Protein AF-A0A0E0JIC3-F1 (afdb_monomer_lite)

Foldseek 3Di:
DDPCVVVCVVCVVVVHHPPFDKDFDADPVRDTPDIGGDDDDPVVVVVPDDDPVVVVVVVVD

Structure (mmCIF, N/CA/C/O backbone):
data_AF-A0A0E0JIC3-F1
#
_entry.id   AF-A0A0E0JIC3-F1
#
loop_
_atom_site.group_PDB
_atom_site.id
_atom_site.type_symbol
_atom_site.label_atom_id
_atom_site.label_alt_id
_atom_site.label_comp_id
_atom_site.label_asym_id
_atom_site.label_entity_id
_atom_site.label_seq_id
_atom_site.pdbx_PDB_ins_code
_atom_site.Cartn_x
_atom_site.Cartn_y
_atom_site.Cartn_z
_atom_site.occupancy
_atom_site.B_iso_or_equiv
_atom_site.auth_seq_id
_atom_site.auth_comp_id
_atom_site.auth_asym_id
_atom_site.auth_atom_id
_atom_site.pdbx_PDB_model_num
ATOM 1 N N . MET A 1 1 ? 21.889 -2.381 -4.203 1.00 52.66 1 MET A N 1
ATOM 2 C CA . MET A 1 1 ? 21.620 -3.802 -4.492 1.00 52.66 1 MET A CA 1
ATOM 3 C C . MET A 1 1 ? 20.677 -4.253 -3.392 1.00 52.66 1 MET A C 1
ATOM 5 O O . MET A 1 1 ? 21.032 -4.080 -2.238 1.00 52.66 1 MET A O 1
ATOM 9 N N . CYS A 1 2 ? 19.433 -4.596 -3.717 1.00 49.47 2 CYS A N 1
ATOM 10 C CA . CYS A 1 2 ? 18.415 -4.906 -2.712 1.00 49.47 2 CYS A CA 1
ATOM 11 C C . CYS A 1 2 ? 18.715 -6.270 -2.071 1.00 49.47 2 CYS A C 1
ATOM 13 O O . CYS A 1 2 ? 18.720 -7.270 -2.775 1.00 49.47 2 CYS A O 1
ATOM 15 N N . ASP A 1 3 ? 18.913 -6.318 -0.752 1.00 63.00 3 ASP A N 1
ATOM 16 C CA . ASP A 1 3 ? 19.196 -7.546 0.023 1.00 63.00 3 ASP A CA 1
ATOM 17 C C . ASP A 1 3 ? 17.954 -8.448 0.245 1.00 63.00 3 ASP A C 1
ATOM 19 O O . ASP A 1 3 ? 17.956 -9.359 1.073 1.00 63.00 3 ASP A O 1
ATOM 23 N N . LEU A 1 4 ? 16.860 -8.197 -0.479 1.00 74.19 4 LEU A N 1
ATOM 24 C CA . LEU A 1 4 ? 15.577 -8.890 -0.348 1.00 74.19 4 LEU A CA 1
ATOM 25 C C . LEU A 1 4 ? 15.320 -9.747 -1.594 1.00 74.19 4 LEU A C 1
ATOM 27 O O . LEU A 1 4 ? 14.491 -9.387 -2.418 1.00 74.19 4 LEU A O 1
ATOM 31 N N . ASN A 1 5 ? 16.004 -10.885 -1.746 1.00 83.56 5 ASN A N 1
ATOM 32 C CA . ASN A 1 5 ? 15.865 -11.735 -2.946 1.00 83.56 5 ASN A CA 1
ATOM 33 C C . ASN A 1 5 ? 14.396 -12.026 -3.315 1.00 83.56 5 ASN A C 1
ATOM 35 O O . ASN A 1 5 ? 14.015 -11.891 -4.470 1.00 83.56 5 ASN A O 1
ATOM 39 N N . TRP A 1 6 ? 13.540 -12.279 -2.318 1.00 87.56 6 TRP A N 1
ATOM 40 C CA . TRP A 1 6 ? 12.124 -12.570 -2.555 1.00 87.56 6 TRP 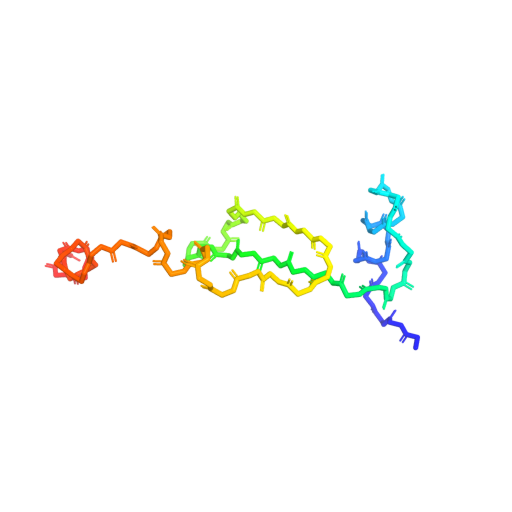A CA 1
ATOM 41 C C . TRP A 1 6 ? 11.341 -11.411 -3.200 1.00 87.56 6 TRP A C 1
ATOM 43 O O . TRP A 1 6 ? 10.401 -11.668 -3.950 1.00 87.56 6 TRP A O 1
ATOM 53 N N . ILE A 1 7 ? 11.687 -10.143 -2.918 1.00 85.88 7 ILE A N 1
ATOM 54 C CA . ILE A 1 7 ? 10.977 -9.001 -3.518 1.00 85.88 7 ILE A CA 1
ATOM 55 C C . ILE A 1 7 ? 11.401 -8.815 -4.973 1.00 85.88 7 ILE A C 1
ATOM 57 O O . ILE A 1 7 ? 10.560 -8.487 -5.805 1.00 85.88 7 ILE A O 1
ATOM 61 N N . CYS A 1 8 ? 12.677 -9.067 -5.280 1.00 90.25 8 CYS A N 1
ATOM 62 C CA . CYS A 1 8 ? 13.190 -9.044 -6.646 1.00 90.25 8 CYS A CA 1
ATOM 63 C C . CYS A 1 8 ? 12.538 -10.154 -7.475 1.00 90.25 8 CYS A C 1
ATOM 65 O O . CYS A 1 8 ? 11.971 -9.857 -8.520 1.00 90.25 8 CYS A O 1
ATOM 67 N N . ASP A 1 9 ? 12.514 -11.389 -6.963 1.00 92.38 9 ASP A N 1
ATOM 68 C CA . ASP A 1 9 ? 11.885 -12.532 -7.638 1.00 92.38 9 ASP A CA 1
ATOM 69 C C . ASP A 1 9 ? 10.400 -12.258 -7.938 1.00 92.38 9 ASP A C 1
ATOM 71 O O . ASP A 1 9 ? 9.907 -12.517 -9.039 1.00 92.38 9 ASP A O 1
ATOM 75 N N . GLN A 1 10 ? 9.677 -11.675 -6.973 1.00 90.50 10 GLN A N 1
ATOM 76 C CA . GLN A 1 10 ? 8.283 -11.282 -7.169 1.00 90.50 10 GLN A CA 1
ATOM 77 C C . GLN A 1 10 ? 8.148 -10.183 -8.232 1.00 90.50 10 GLN A C 1
ATOM 79 O O . GLN A 1 10 ? 7.278 -10.288 -9.097 1.00 90.50 10 GLN A O 1
ATOM 84 N N . GLN A 1 11 ? 8.987 -9.141 -8.188 1.00 92.12 11 GLN A N 1
ATOM 85 C CA . GLN A 1 11 ? 8.986 -8.072 -9.191 1.00 92.12 11 GLN A CA 1
ATOM 86 C C . GLN A 1 11 ? 9.221 -8.640 -10.596 1.00 92.12 11 GLN A C 1
ATOM 88 O O . GLN A 1 11 ? 8.423 -8.371 -11.493 1.00 92.12 11 GLN A O 1
ATOM 93 N N . GLU A 1 12 ? 10.223 -9.500 -10.767 1.00 93.75 12 GLU A N 1
ATOM 94 C CA . GLU A 1 12 ? 10.514 -10.148 -12.048 1.00 93.75 12 GLU A CA 1
ATOM 95 C C . GLU A 1 12 ? 9.330 -10.988 -12.544 1.00 93.75 12 GLU A C 1
ATOM 97 O O . GLU A 1 12 ? 8.936 -10.862 -13.706 1.00 93.75 12 GLU A O 1
ATOM 102 N N . SER A 1 13 ? 8.703 -11.784 -11.666 1.00 93.56 13 SER A N 1
ATOM 103 C CA . SER A 1 13 ? 7.536 -12.608 -12.028 1.00 93.56 13 SER A CA 1
ATOM 104 C C . SER A 1 13 ? 6.325 -11.793 -12.498 1.00 93.56 13 SER A C 1
ATOM 106 O O . SER A 1 13 ? 5.550 -12.258 -13.332 1.00 93.56 13 SER A O 1
ATOM 108 N N . GLU A 1 14 ? 6.192 -10.557 -12.012 1.00 92.50 14 GLU A N 1
ATOM 109 C CA . GLU A 1 14 ? 5.123 -9.618 -12.368 1.00 92.50 14 GLU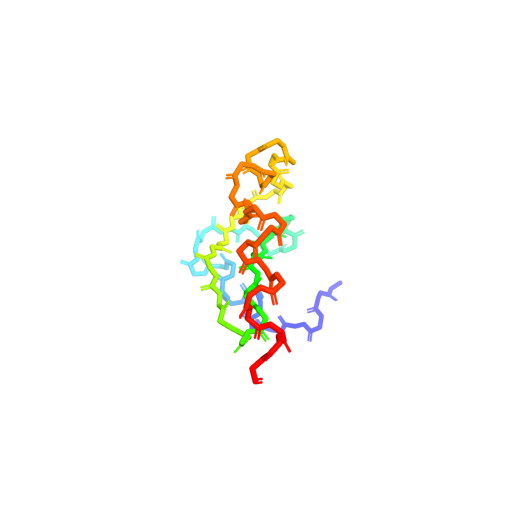 A CA 1
ATOM 110 C C . GLU A 1 14 ? 5.534 -8.663 -13.506 1.00 92.50 14 GLU A C 1
ATOM 112 O O . GLU A 1 14 ? 4.812 -7.710 -13.823 1.00 92.50 14 GLU A O 1
ATOM 117 N N . GLY A 1 15 ? 6.709 -8.875 -14.113 1.00 93.56 15 GLY A N 1
ATOM 118 C CA . GLY A 1 15 ? 7.259 -8.030 -15.175 1.00 93.56 15 GLY A CA 1
ATOM 119 C C . GLY A 1 15 ? 7.544 -6.594 -14.724 1.00 93.56 15 GLY A C 1
ATOM 120 O O . GLY A 1 15 ? 7.294 -5.649 -15.480 1.00 93.56 15 GLY A O 1
ATOM 121 N N . VAL A 1 16 ? 7.964 -6.426 -13.471 1.00 93.50 16 VAL A N 1
ATOM 122 C CA . VAL A 1 16 ? 8.455 -5.182 -12.861 1.00 93.50 16 VAL A CA 1
ATOM 123 C C . VAL A 1 16 ? 9.979 -5.240 -12.849 1.00 93.50 16 VAL A C 1
ATOM 125 O O . VAL A 1 16 ? 10.549 -6.274 -12.501 1.00 93.50 16 VAL A O 1
ATOM 128 N N . THR A 1 17 ? 10.652 -4.150 -13.216 1.00 93.81 17 THR A N 1
ATOM 129 C CA . THR A 1 17 ? 12.120 -4.127 -13.179 1.00 93.81 17 THR A CA 1
ATOM 130 C C . THR A 1 17 ? 12.585 -4.131 -11.719 1.00 93.81 17 THR A C 1
ATOM 132 O O . THR A 1 17 ? 12.144 -3.263 -10.962 1.00 93.81 17 THR A O 1
ATOM 135 N N . PRO A 1 18 ? 13.485 -5.040 -11.298 1.00 91.69 18 PRO A N 1
ATOM 136 C CA . PRO A 1 18 ? 14.028 -5.036 -9.946 1.00 91.69 18 PRO A CA 1
ATOM 137 C C . PRO A 1 18 ? 14.543 -3.665 -9.511 1.00 91.69 18 PRO A C 1
ATOM 139 O O . PRO A 1 18 ? 15.396 -3.067 -10.169 1.00 91.69 18 PRO A O 1
ATOM 142 N N . GLY A 1 19 ? 14.032 -3.181 -8.382 1.00 87.25 19 GLY A N 1
ATOM 143 C CA . GLY A 1 19 ? 14.373 -1.864 -7.842 1.00 87.25 19 GLY A CA 1
ATOM 144 C C . GLY A 1 19 ? 13.502 -0.709 -8.346 1.00 87.25 19 GLY A C 1
ATOM 145 O O . GLY A 1 19 ? 13.717 0.417 -7.904 1.00 87.25 19 GLY A O 1
ATOM 146 N N . GLU A 1 20 ? 12.514 -0.958 -9.214 1.00 90.75 20 GLU A N 1
ATOM 147 C CA . GLU A 1 20 ? 11.421 -0.006 -9.438 1.00 90.75 20 GLU A CA 1
ATOM 148 C C . GLU A 1 20 ? 10.591 0.178 -8.164 1.00 90.75 20 GLU A C 1
ATOM 150 O O . GLU A 1 20 ? 10.389 -0.754 -7.375 1.00 90.75 20 GLU A O 1
ATOM 155 N N . ASP A 1 21 ? 10.072 1.395 -7.993 1.00 91.12 21 ASP A N 1
ATOM 156 C CA . ASP A 1 21 ? 9.152 1.707 -6.910 1.00 91.12 21 ASP A CA 1
ATOM 157 C C . ASP A 1 21 ? 7.903 0.831 -7.025 1.00 91.12 21 ASP A C 1
ATOM 159 O O . ASP A 1 21 ? 7.288 0.702 -8.086 1.00 91.12 21 ASP A O 1
ATOM 163 N N . VAL A 1 22 ? 7.504 0.246 -5.903 1.00 91.25 22 VAL A N 1
ATOM 164 C CA . VAL A 1 22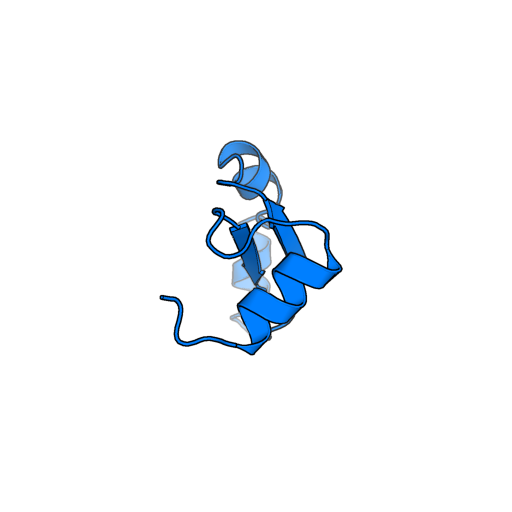 ? 6.269 -0.520 -5.754 1.00 91.25 22 VAL A CA 1
ATOM 165 C C . VAL A 1 22 ? 5.658 -0.203 -4.399 1.00 91.25 22 VAL A C 1
ATOM 167 O O . VAL A 1 22 ? 6.350 0.210 -3.467 1.00 91.25 22 VAL A O 1
ATOM 170 N N . TYR A 1 23 ? 4.362 -0.447 -4.259 1.00 91.88 23 TYR A N 1
ATOM 171 C CA . TYR A 1 23 ? 3.671 -0.316 -2.984 1.00 91.88 23 TYR A CA 1
ATOM 172 C C . TYR A 1 23 ? 2.861 -1.563 -2.653 1.00 91.88 23 TYR A C 1
ATOM 174 O O . TYR A 1 23 ? 2.386 -2.294 -3.526 1.00 91.88 23 TYR A O 1
ATOM 182 N N . VAL A 1 24 ? 2.659 -1.764 -1.353 1.00 90.94 24 VAL A N 1
ATOM 183 C CA . VAL A 1 24 ? 1.764 -2.772 -0.790 1.00 90.94 24 VAL A CA 1
ATOM 184 C C . VAL A 1 24 ? 0.879 -2.082 0.240 1.00 90.94 24 VAL A C 1
ATOM 186 O O . VAL A 1 24 ? 1.371 -1.365 1.107 1.00 90.94 24 VAL A O 1
ATOM 189 N N . ILE A 1 25 ? -0.431 -2.304 0.158 1.00 91.00 25 ILE A N 1
ATOM 190 C CA . ILE A 1 25 ? -1.386 -1.882 1.184 1.00 91.00 25 ILE A CA 1
ATOM 191 C C . ILE A 1 25 ? -1.709 -3.093 2.051 1.00 91.00 25 ILE A C 1
ATOM 193 O O . ILE A 1 25 ? -2.278 -4.084 1.578 1.00 91.00 25 ILE A O 1
ATOM 197 N N . LEU A 1 26 ? -1.349 -2.998 3.327 1.00 89.75 26 LEU A N 1
ATOM 198 C CA . LEU A 1 26 ? -1.537 -4.044 4.323 1.00 89.75 26 LEU A CA 1
ATOM 199 C C . LEU A 1 26 ? -2.765 -3.762 5.182 1.00 89.75 26 LEU A C 1
ATOM 201 O O . LEU A 1 26 ? -3.079 -2.621 5.519 1.00 89.75 26 LEU A O 1
ATOM 205 N N . ARG A 1 27 ? -3.449 -4.830 5.572 1.00 84.31 27 ARG A N 1
ATOM 206 C CA . ARG A 1 27 ? -4.410 -4.796 6.672 1.00 84.31 27 ARG A CA 1
ATOM 207 C C . ARG A 1 27 ? -3.679 -4.936 8.006 1.00 84.31 27 ARG A C 1
ATOM 209 O O . ARG A 1 27 ? -2.565 -5.451 8.065 1.00 84.31 27 ARG A O 1
ATOM 216 N N . LEU A 1 28 ? -4.363 -4.576 9.092 1.00 81.62 28 LEU A N 1
ATOM 217 C CA . LEU A 1 28 ? -3.853 -4.763 10.456 1.00 81.62 28 LEU A CA 1
ATOM 218 C C . LEU A 1 28 ? -3.658 -6.242 10.840 1.00 81.62 28 LEU A C 1
ATOM 220 O O . LEU A 1 28 ? -2.893 -6.533 11.749 1.00 81.62 28 LEU A O 1
ATOM 224 N N . ASP A 1 29 ? -4.311 -7.175 10.138 1.00 86.25 29 ASP A N 1
ATOM 225 C CA . ASP A 1 29 ? -4.136 -8.625 10.318 1.00 86.25 29 ASP A CA 1
ATOM 226 C C . ASP A 1 29 ? -2.958 -9.206 9.507 1.00 86.25 29 ASP A C 1
ATOM 228 O O . ASP A 1 29 ? -2.808 -10.423 9.413 1.00 86.25 29 ASP A O 1
ATOM 232 N N . GLY A 1 30 ? -2.135 -8.351 8.890 1.00 87.31 30 GLY A N 1
ATOM 233 C CA . GLY A 1 30 ? -0.970 -8.750 8.099 1.00 87.31 30 GLY A CA 1
ATOM 234 C C . GLY A 1 30 ? -1.291 -9.237 6.684 1.00 87.31 30 GLY A C 1
ATOM 235 O O . GLY A 1 30 ? -0.373 -9.564 5.933 1.00 87.31 30 GLY A O 1
ATOM 236 N N . ARG A 1 31 ? -2.565 -9.275 6.270 1.00 89.94 31 ARG A N 1
ATOM 237 C CA . ARG A 1 31 ? -2.937 -9.666 4.902 1.00 89.94 31 ARG A CA 1
ATOM 238 C C . ARG A 1 31 ? -2.734 -8.517 3.922 1.00 89.94 31 ARG A C 1
ATOM 240 O O . ARG A 1 31 ? -3.099 -7.371 4.195 1.00 89.94 31 ARG A O 1
ATOM 247 N N . VAL A 1 32 ? -2.252 -8.847 2.726 1.00 91.19 32 VAL A N 1
ATOM 248 C CA . VAL A 1 32 ? -2.195 -7.904 1.604 1.00 91.19 32 VAL A CA 1
ATOM 249 C C . VAL A 1 32 ? -3.616 -7.607 1.123 1.00 91.19 32 VAL A C 1
ATOM 251 O O . VAL A 1 32 ? -4.405 -8.515 0.854 1.00 91.19 32 VAL A O 1
ATOM 254 N N . ARG A 1 33 ? -3.966 -6.321 1.045 1.00 90.25 33 ARG A N 1
ATOM 255 C CA . ARG A 1 33 ? -5.227 -5.853 0.455 1.00 90.25 33 ARG A CA 1
ATOM 256 C C . ARG A 1 33 ? -5.063 -5.578 -1.037 1.00 90.25 33 ARG A C 1
ATOM 258 O O . ARG A 1 33 ? -5.924 -5.981 -1.810 1.00 90.25 33 ARG A O 1
ATOM 265 N N . ARG A 1 34 ? -3.968 -4.914 -1.417 1.00 90.81 34 ARG A N 1
ATOM 266 C CA . ARG A 1 34 ? -3.548 -4.682 -2.806 1.00 90.81 34 ARG A CA 1
ATOM 267 C C . ARG A 1 34 ? -2.056 -4.373 -2.881 1.00 90.81 34 ARG A C 1
ATOM 269 O O . ARG A 1 34 ? -1.457 -3.977 -1.882 1.00 90.81 34 ARG A O 1
ATOM 276 N N . SER A 1 35 ? -1.497 -4.492 -4.074 1.00 91.44 35 SER A N 1
ATOM 277 C CA . SER A 1 35 ? -0.159 -4.030 -4.439 1.00 91.44 35 SER A CA 1
ATOM 278 C C . SER A 1 35 ? -0.214 -3.264 -5.764 1.00 91.44 35 SER A C 1
ATOM 280 O O . SER A 1 35 ? -1.244 -3.260 -6.445 1.00 91.44 35 SER A O 1
ATOM 282 N N . GLY A 1 36 ? 0.874 -2.588 -6.125 1.00 91.62 36 GLY A N 1
ATOM 283 C CA . GLY A 1 36 ? 1.007 -1.952 -7.431 1.00 91.62 36 GLY A CA 1
ATOM 284 C C . GLY A 1 36 ? 2.386 -1.346 -7.672 1.00 91.62 36 GLY A C 1
ATOM 285 O O . GLY A 1 36 ? 3.234 -1.324 -6.782 1.00 91.62 36 GLY A O 1
ATOM 286 N N . ARG A 1 37 ? 2.591 -0.863 -8.900 1.00 92.69 37 ARG A N 1
ATOM 287 C CA . ARG A 1 37 ? 3.819 -0.189 -9.343 1.00 92.69 37 ARG A CA 1
ATOM 288 C C . ARG A 1 37 ? 3.776 1.304 -8.998 1.00 92.69 37 ARG A C 1
ATOM 290 O O . ARG A 1 37 ? 2.698 1.902 -8.997 1.00 92.69 37 ARG A O 1
ATOM 297 N N . GLY A 1 38 ? 4.941 1.897 -8.771 1.00 92.12 38 GLY A N 1
ATOM 298 C CA . GLY A 1 38 ? 5.133 3.311 -8.455 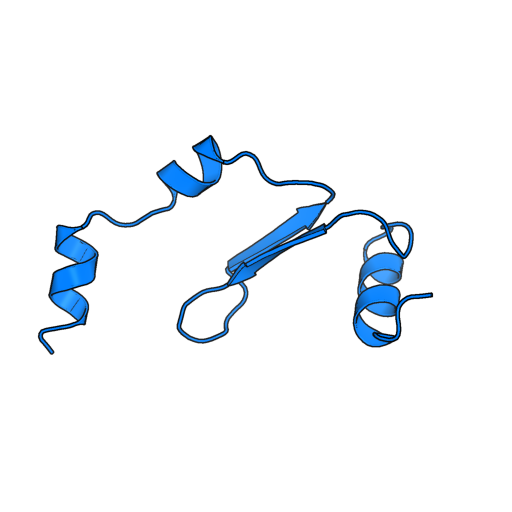1.00 92.12 38 GLY A CA 1
ATOM 299 C C . GLY A 1 38 ? 4.636 3.712 -7.066 1.00 92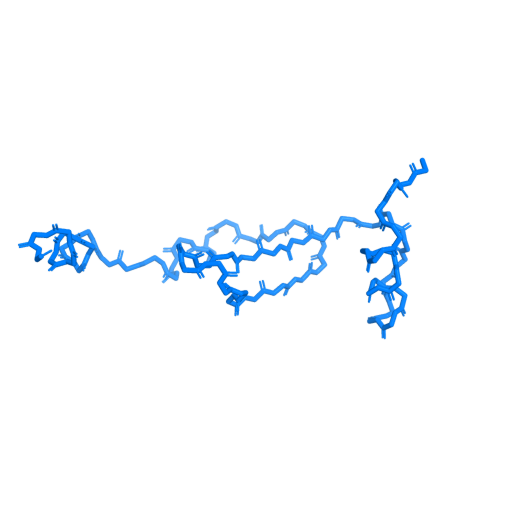.12 38 GLY A C 1
ATOM 300 O O . GLY A 1 38 ? 4.492 2.887 -6.166 1.00 92.12 38 GLY A O 1
ATOM 301 N N . MET A 1 39 ? 4.346 5.005 -6.909 1.00 92.12 39 MET A N 1
ATOM 302 C CA . MET A 1 39 ? 3.696 5.559 -5.721 1.00 92.12 39 MET A CA 1
ATOM 303 C C . MET A 1 39 ? 2.169 5.539 -5.914 1.00 92.12 39 MET A C 1
ATOM 305 O O . MET A 1 39 ? 1.686 5.984 -6.960 1.00 92.12 39 MET A O 1
ATOM 309 N N . PRO A 1 40 ? 1.379 5.057 -4.941 1.00 92.62 40 PRO A N 1
ATOM 310 C CA . PRO A 1 40 ? -0.071 5.084 -5.047 1.00 92.62 40 PRO A CA 1
ATOM 311 C C . PRO A 1 40 ? -0.617 6.516 -4.987 1.00 92.62 40 PRO A C 1
ATOM 313 O O . PRO A 1 40 ? -0.026 7.413 -4.384 1.00 92.62 40 PRO A O 1
ATOM 316 N N . ASN A 1 41 ? -1.798 6.721 -5.571 1.00 91.94 41 ASN A N 1
ATOM 317 C CA . ASN A 1 41 ? -2.535 7.967 -5.407 1.00 91.94 41 ASN A CA 1
ATOM 318 C C . ASN A 1 41 ? -3.122 8.040 -3.988 1.00 91.94 41 ASN A C 1
ATOM 320 O O . ASN A 1 41 ? -3.932 7.200 -3.591 1.00 91.94 41 ASN A O 1
ATOM 324 N N . TRP A 1 42 ? -2.733 9.065 -3.231 1.00 90.38 42 TRP A N 1
ATOM 325 C CA . TRP A 1 42 ? -3.195 9.260 -1.856 1.00 90.38 42 TRP A CA 1
ATOM 326 C C . TRP A 1 42 ? -4.704 9.472 -1.737 1.00 90.38 42 TRP A C 1
ATOM 328 O O . TRP A 1 42 ? -5.301 8.984 -0.781 1.00 90.38 42 TRP A O 1
ATOM 338 N N . ASN A 1 43 ? -5.340 10.147 -2.698 1.00 93.81 43 ASN A N 1
ATOM 339 C CA . ASN A 1 43 ? -6.785 10.369 -2.655 1.00 93.81 43 ASN A CA 1
ATOM 340 C C . ASN A 1 43 ? -7.557 9.054 -2.784 1.00 93.81 43 ASN A C 1
ATOM 342 O O . ASN A 1 43 ? -8.532 8.867 -2.061 1.00 93.81 43 ASN A O 1
ATOM 346 N N . ASP A 1 44 ? -7.094 8.128 -3.626 1.00 90.81 44 ASP A N 1
ATOM 347 C CA . ASP A 1 44 ? -7.722 6.810 -3.769 1.00 90.81 44 ASP A CA 1
ATOM 348 C C . ASP A 1 44 ? -7.626 6.015 -2.460 1.00 90.81 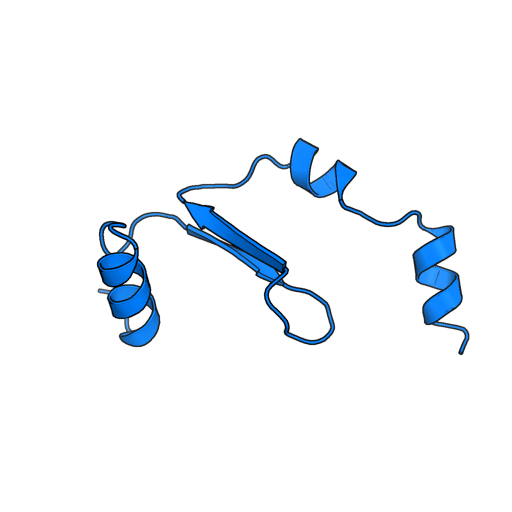44 ASP A C 1
ATOM 350 O O . ASP A 1 44 ? -8.603 5.408 -2.029 1.00 90.81 44 ASP A O 1
ATOM 354 N N . ILE A 1 45 ? -6.473 6.078 -1.779 1.00 89.12 45 ILE A N 1
ATOM 355 C CA . ILE A 1 45 ? -6.273 5.420 -0.478 1.00 89.12 45 ILE A CA 1
ATOM 356 C C . ILE A 1 45 ? -7.239 5.977 0.571 1.00 89.12 45 ILE A C 1
ATOM 358 O O . ILE A 1 45 ? -7.821 5.210 1.337 1.00 89.12 45 ILE A O 1
ATOM 362 N N . LEU A 1 46 ? -7.436 7.298 0.607 1.00 89.19 46 LEU A N 1
ATOM 363 C CA . LEU A 1 46 ? -8.342 7.934 1.566 1.00 89.19 46 LEU A CA 1
ATOM 364 C C . LEU A 1 46 ? -9.795 7.476 1.388 1.00 89.19 46 LEU A C 1
ATOM 366 O O . LEU A 1 46 ? -10.500 7.327 2.383 1.00 89.19 46 LEU A O 1
ATOM 370 N N . GLN A 1 47 ? -10.233 7.204 0.154 1.00 89.25 47 GLN A N 1
ATOM 371 C CA . GLN A 1 47 ? -11.583 6.688 -0.115 1.00 89.25 47 GLN A CA 1
ATOM 372 C C . GLN A 1 47 ? -11.779 5.237 0.349 1.00 89.25 47 GLN A C 1
ATOM 374 O O . GLN A 1 47 ? -12.911 4.802 0.548 1.00 89.25 47 GLN A O 1
ATOM 379 N N . GLU A 1 48 ? -10.697 4.474 0.529 1.00 84.62 48 GLU A N 1
ATOM 380 C CA . GLU A 1 48 ? -10.760 3.100 1.037 1.00 84.62 48 GLU A CA 1
ATOM 381 C C . GLU A 1 48 ? -10.835 3.025 2.573 1.00 84.62 48 GLU A C 1
ATOM 383 O O . GLU A 1 48 ? -11.067 1.938 3.119 1.00 84.62 48 GLU A O 1
ATOM 388 N N . LEU A 1 49 ? -10.626 4.141 3.282 1.00 85.56 49 LEU A N 1
ATOM 389 C CA . LEU A 1 49 ? -10.645 4.150 4.739 1.00 85.56 49 LEU A CA 1
ATOM 390 C C . LEU A 1 49 ? -12.078 3.978 5.269 1.00 85.56 49 LEU A C 1
ATOM 392 O O . LEU A 1 49 ? -12.997 4.668 4.820 1.00 85.56 49 LEU A O 1
ATOM 396 N N . PRO A 1 50 ? -12.292 3.079 6.247 1.00 84.00 50 PRO A N 1
ATOM 397 C CA . PRO A 1 50 ? -13.570 3.000 6.942 1.00 84.00 50 PRO A CA 1
ATOM 398 C C . PRO A 1 50 ? -13.857 4.313 7.679 1.00 84.00 50 PRO A C 1
ATOM 400 O O . PRO A 1 50 ? -12.934 5.052 8.040 1.00 84.00 50 PRO A O 1
ATOM 403 N N . ARG A 1 51 ? -15.137 4.591 7.951 1.00 85.88 51 ARG A N 1
ATOM 404 C CA . ARG A 1 51 ? -15.496 5.743 8.785 1.00 85.88 51 ARG A CA 1
ATOM 405 C C . ARG A 1 51 ? -14.925 5.555 10.186 1.00 85.88 51 ARG A C 1
ATOM 407 O O . ARG A 1 51 ? -14.740 4.430 10.652 1.00 85.88 51 ARG A O 1
ATOM 414 N N . LEU A 1 52 ? -14.678 6.664 10.879 1.00 86.25 52 LEU A N 1
ATOM 415 C CA . LEU A 1 52 ? -14.131 6.625 12.235 1.00 86.25 52 LEU A CA 1
ATOM 416 C C . LEU A 1 52 ? -15.030 5.822 13.189 1.00 86.25 52 LEU A C 1
ATOM 418 O O . LEU A 1 52 ? -14.527 5.031 13.982 1.00 86.25 52 LEU A O 1
ATOM 422 N N . GLU A 1 53 ? -16.351 5.967 13.058 1.00 84.69 53 GLU A N 1
ATOM 423 C CA . GLU A 1 53 ? -17.336 5.210 13.842 1.00 84.69 53 GLU A CA 1
ATOM 424 C C . GLU A 1 53 ? -17.160 3.688 13.674 1.00 84.69 53 GLU A C 1
ATOM 426 O O . GLU A 1 53 ? -17.159 2.937 14.652 1.00 84.69 53 GLU A O 1
ATOM 431 N N . ASP A 1 54 ? -16.922 3.232 12.439 1.00 84.00 54 ASP A N 1
ATOM 432 C CA . ASP A 1 54 ? -16.729 1.815 12.119 1.00 84.00 54 ASP A CA 1
ATOM 433 C C . ASP A 1 54 ? -15.428 1.261 12.720 1.00 84.00 54 ASP A C 1
ATOM 435 O O . ASP A 1 54 ? -15.351 0.076 13.056 1.00 84.00 54 ASP A O 1
ATOM 439 N N . LEU A 1 55 ? -14.393 2.097 12.856 1.00 82.00 55 LEU A N 1
ATOM 440 C CA . LEU A 1 55 ? -13.127 1.721 13.492 1.00 82.00 55 LEU A CA 1
ATOM 441 C C . LEU A 1 55 ? -13.281 1.562 15.005 1.00 82.00 55 LEU A C 1
ATOM 443 O O . LEU A 1 55 ? -12.834 0.556 15.557 1.00 82.00 55 LEU A O 1
ATOM 447 N N . LEU A 1 56 ? -13.933 2.524 15.661 1.00 79.62 56 LEU A N 1
ATOM 448 C CA . LEU A 1 56 ? -14.126 2.519 17.114 1.00 79.62 56 LEU A CA 1
ATOM 449 C C . LEU A 1 56 ? -14.960 1.315 17.567 1.00 79.62 56 LEU A C 1
ATOM 451 O O . LEU A 1 56 ? -14.578 0.630 18.514 1.00 79.62 56 LEU A O 1
ATOM 455 N N . SER A 1 57 ? -16.002 0.960 16.805 1.00 78.75 57 SER A N 1
ATOM 456 C CA . SER A 1 57 ? -16.854 -0.206 17.093 1.00 78.75 57 SER A CA 1
ATOM 457 C C . SER A 1 57 ? -16.103 -1.548 17.177 1.00 78.75 57 SER A C 1
ATOM 459 O O . SER A 1 57 ? -16.599 -2.505 17.770 1.00 78.75 57 SER A O 1
ATOM 461 N N . LYS A 1 58 ? -14.906 -1.643 16.580 1.00 70.62 58 LYS A N 1
ATOM 462 C CA . LYS A 1 58 ? -14.065 -2.851 16.585 1.00 70.62 58 LYS A CA 1
ATOM 463 C C . LYS A 1 58 ? -13.041 -2.882 17.719 1.00 70.62 58 LYS A C 1
ATOM 465 O O . LYS A 1 58 ? -12.487 -3.947 17.969 1.00 70.62 58 LYS A O 1
ATOM 470 N N . LEU A 1 59 ? -12.767 -1.742 18.353 1.00 72.69 59 LEU A N 1
ATOM 471 C CA . LEU A 1 59 ? -11.811 -1.611 19.458 1.00 72.69 59 LEU A CA 1
ATOM 472 C C . LEU A 1 59 ? -12.478 -1.773 20.828 1.00 72.69 59 LEU A C 1
ATOM 474 O O . LEU A 1 59 ? -11.824 -2.188 21.776 1.00 72.69 59 LEU A O 1
ATOM 478 N N . GLU A 1 60 ? -13.771 -1.472 20.932 1.00 70.06 60 GLU A N 1
ATOM 479 C CA . GLU A 1 60 ? -14.548 -1.564 22.178 1.00 70.06 60 GLU A CA 1
ATOM 480 C C . GLU A 1 60 ? -15.031 -2.992 22.508 1.00 70.06 60 GLU A C 1
ATOM 482 O O . GLU A 1 60 ? -15.924 -3.166 23.338 1.00 70.06 60 GLU A O 1
ATOM 487 N N . ARG A 1 61 ? -14.469 -4.022 21.861 1.00 57.03 61 ARG A N 1
ATOM 488 C CA . ARG A 1 61 ? -14.927 -5.413 21.964 1.00 57.03 61 ARG A CA 1
ATOM 489 C C . ARG A 1 61 ? -13.891 -6.358 22.552 1.00 57.03 61 ARG A C 1
ATOM 491 O O . ARG A 1 61 ? -12.703 -6.233 22.191 1.00 57.03 61 ARG A O 1
#

Radius of gyration: 15.51 Å; chains: 1; bounding box: 39×23×37 Å

Secondary structure (DSSP, 8-state):
--S-HHHHHHHHHTTPPTT--EEEEEPTTS-EEEEEESPPPHHHHHHTSPPHHHHHHHH--

Sequence (61 aa):
MCDLNWICDQQESEGVTPGEDVYVILRLDGRVRRSGRGMPNWNDILQELPRLEDLLSKLER

pLDDT: mean 85.78, std 9.84, range [49.47, 93.81]

Organism: Oryza punctata (NCBI:txid4537)